Protein AF-A0A6I1VVG8-F1 (afdb_monomer_lite)

Sequence (39 aa):
EEGGSVTLAALSCGYESTSAFIAAFKKMFGFTPGELFRQ

Radius of gyration: 9.5 Å; chains: 1; bounding box: 14×21×27 Å

Foldseek 3Di:
DPVVVLQVVCVVVVHPGSVVVQVVCCVVPVDGVVVVVVD

Structure (mmCIF, N/CA/C/O backbone):
data_AF-A0A6I1VVG8-F1
#
_entry.id   AF-A0A6I1VVG8-F1
#
loop_
_atom_site.group_PDB
_atom_site.id
_atom_site.type_symbol
_atom_site.label_atom_id
_atom_site.label_alt_id
_atom_site.label_comp_id
_atom_site.label_asym_id
_atom_site.label_entity_id
_atom_site.label_seq_id
_atom_site.pdbx_PDB_ins_code
_atom_site.Cartn_x
_atom_site.Cartn_y
_atom_site.Cartn_z
_atom_site.occupancy
_atom_site.B_iso_or_equiv
_atom_site.auth_seq_id
_atom_site.auth_comp_id
_atom_site.auth_asym_id
_atom_site.auth_atom_id
_atom_site.pdbx_PDB_model_num
ATOM 1 N N . GLU A 1 1 ? -5.949 -14.237 12.646 1.00 48.59 1 GLU A N 1
ATOM 2 C CA . GLU A 1 1 ? -6.163 -14.571 11.216 1.00 48.59 1 GLU A CA 1
ATOM 3 C C . GLU A 1 1 ? -6.100 -13.286 10.385 1.00 48.59 1 GLU A C 1
ATOM 5 O O . GLU A 1 1 ? -7.122 -12.713 10.055 1.00 48.59 1 GLU A O 1
ATOM 10 N N . GLU A 1 2 ? -4.909 -12.745 10.118 1.00 55.50 2 GLU A N 1
ATOM 11 C CA . GLU A 1 2 ? -4.780 -11.354 9.614 1.00 55.50 2 GLU A CA 1
ATOM 12 C C . GLU A 1 2 ? -4.136 -11.275 8.220 1.00 55.50 2 GLU A C 1
ATOM 14 O O . GLU A 1 2 ? -4.372 -10.339 7.458 1.00 55.50 2 GLU A O 1
ATOM 19 N N . GLY A 1 3 ? -3.389 -12.311 7.822 1.00 56.19 3 GLY A N 1
ATOM 20 C CA . GLY A 1 3 ? -2.787 -12.409 6.487 1.00 56.19 3 GLY A CA 1
ATOM 21 C C . GLY A 1 3 ? -3.805 -12.573 5.349 1.00 56.19 3 GLY A C 1
ATOM 22 O O . GLY A 1 3 ? -3.483 -12.293 4.192 1.00 56.19 3 GLY A O 1
ATOM 23 N N . GLY A 1 4 ? -5.038 -12.987 5.665 1.00 60.81 4 GLY A N 1
ATOM 24 C CA . GLY A 1 4 ? -6.110 -13.160 4.683 1.00 60.81 4 GLY A CA 1
ATOM 25 C C . GLY A 1 4 ? -6.539 -11.837 4.050 1.00 60.81 4 GLY A C 1
ATOM 26 O O . GLY A 1 4 ? -6.567 -11.728 2.827 1.00 60.81 4 GLY A O 1
ATOM 27 N N . SER A 1 5 ? -6.783 -10.805 4.863 1.00 73.81 5 SER A N 1
ATOM 28 C CA . SER A 1 5 ? -7.317 -9.518 4.394 1.00 73.81 5 SER A CA 1
ATOM 29 C C . SER A 1 5 ? -6.353 -8.766 3.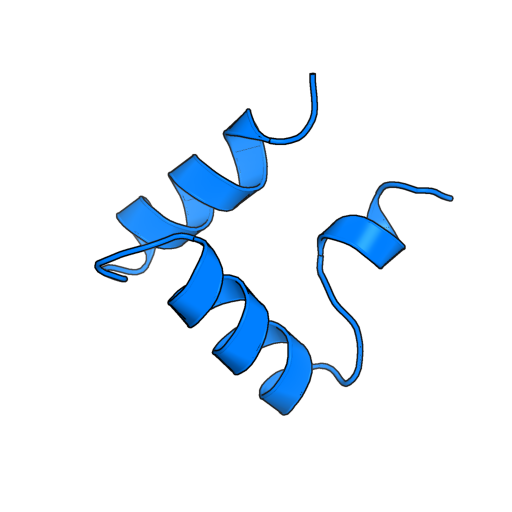477 1.00 73.81 5 SER A C 1
ATOM 31 O O . SER A 1 5 ? -6.769 -8.237 2.450 1.00 73.81 5 SER A O 1
ATOM 33 N N . VAL A 1 6 ? -5.054 -8.754 3.797 1.00 70.44 6 VAL A N 1
ATOM 34 C CA . VAL A 1 6 ? -4.040 -8.069 2.970 1.00 70.44 6 VAL A CA 1
ATOM 35 C C . VAL A 1 6 ? -3.786 -8.786 1.647 1.00 70.44 6 VAL A C 1
ATOM 37 O O . VAL A 1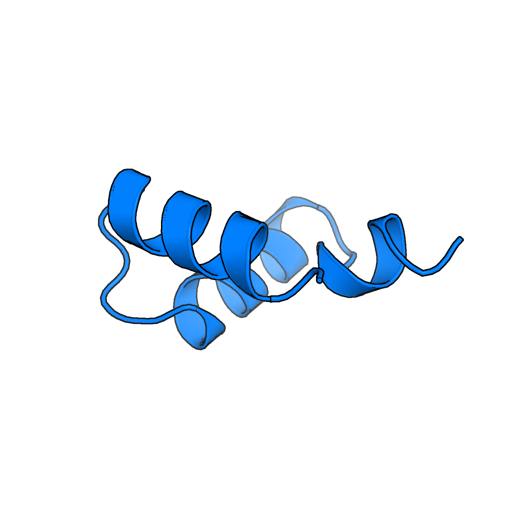 6 ? -3.571 -8.134 0.629 1.00 70.44 6 VAL A O 1
ATOM 40 N N . THR A 1 7 ? -3.853 -10.118 1.641 1.00 79.19 7 THR A N 1
ATOM 41 C CA . THR A 1 7 ? -3.675 -10.921 0.423 1.00 79.19 7 THR A CA 1
ATOM 42 C C . THR A 1 7 ? -4.870 -10.753 -0.510 1.00 79.19 7 THR A C 1
ATOM 44 O O . THR A 1 7 ? -4.696 -10.545 -1.709 1.00 79.19 7 THR A O 1
ATOM 47 N N . LEU A 1 8 ? -6.085 -10.758 0.041 1.00 78.81 8 LEU A N 1
ATOM 48 C CA . LEU A 1 8 ? -7.310 -10.557 -0.731 1.00 78.81 8 LEU A CA 1
ATOM 49 C C . LEU A 1 8 ? -7.411 -9.123 -1.275 1.00 78.81 8 LEU A C 1
ATOM 51 O O . LEU A 1 8 ? -7.790 -8.931 -2.428 1.00 78.81 8 LEU A O 1
ATOM 55 N N . ALA A 1 9 ? -6.998 -8.124 -0.487 1.00 80.25 9 ALA A N 1
ATOM 56 C CA . ALA A 1 9 ? -6.899 -6.736 -0.936 1.00 80.25 9 ALA A CA 1
ATOM 57 C C . ALA A 1 9 ? -5.869 -6.565 -2.066 1.00 80.25 9 ALA A C 1
ATOM 59 O O . ALA A 1 9 ? -6.162 -5.905 -3.061 1.00 80.25 9 ALA A O 1
ATOM 60 N N . ALA A 1 10 ? -4.698 -7.205 -1.954 1.00 83.19 10 ALA A N 1
ATOM 61 C CA . ALA A 1 10 ? -3.671 -7.173 -2.995 1.00 83.19 10 ALA A CA 1
ATOM 62 C C . ALA A 1 10 ? -4.181 -7.756 -4.323 1.00 83.19 10 ALA A C 1
ATOM 64 O O . ALA A 1 10 ? -4.048 -7.110 -5.363 1.00 83.19 10 ALA A O 1
ATOM 65 N N . LEU A 1 11 ? -4.822 -8.929 -4.271 1.00 82.69 11 LEU A N 1
ATOM 66 C CA . LEU A 1 11 ? -5.404 -9.584 -5.446 1.00 82.69 11 LEU A CA 1
ATOM 67 C C . LEU A 1 11 ? -6.534 -8.751 -6.066 1.00 82.69 11 LEU A C 1
ATOM 69 O O . LEU A 1 11 ? -6.579 -8.593 -7.283 1.00 82.69 11 LEU A O 1
ATOM 73 N N . SER A 1 12 ? -7.409 -8.166 -5.243 1.00 80.38 12 SER A N 1
ATOM 74 C CA . SER A 1 12 ? -8.514 -7.313 -5.707 1.00 80.38 12 SER A CA 1
ATOM 75 C C . SER A 1 12 ? -8.023 -6.027 -6.386 1.00 80.38 12 SER A C 1
ATOM 77 O O . SER A 1 12 ? -8.600 -5.574 -7.372 1.00 80.38 12 SER A O 1
ATOM 79 N N . CYS A 1 13 ? -6.907 -5.463 -5.916 1.00 77.75 13 CYS A N 1
ATOM 80 C CA . CYS A 1 13 ? -6.263 -4.311 -6.549 1.00 77.75 13 CYS A CA 1
ATOM 81 C C . CYS A 1 13 ? -5.451 -4.662 -7.813 1.00 77.75 13 CYS A C 1
ATOM 83 O O . CYS A 1 13 ? -4.912 -3.752 -8.441 1.00 77.75 13 CYS A O 1
ATOM 85 N N . GLY A 1 14 ? -5.347 -5.943 -8.191 1.00 83.19 14 GLY A N 1
ATOM 86 C CA . GLY A 1 14 ? -4.597 -6.386 -9.371 1.00 83.19 14 GLY A CA 1
ATOM 87 C C . GLY A 1 14 ? -3.085 -6.494 -9.156 1.00 83.19 14 GLY A C 1
ATOM 88 O O . GLY A 1 14 ? -2.328 -6.506 -10.125 1.00 83.19 14 GLY A O 1
ATOM 89 N N . TYR A 1 15 ? -2.625 -6.565 -7.903 1.00 83.25 15 TYR A N 1
ATOM 90 C CA . TYR A 1 15 ? -1.216 -6.810 -7.608 1.00 83.25 15 TYR A CA 1
ATOM 91 C C . TYR A 1 15 ? -0.895 -8.303 -7.696 1.00 83.25 15 TYR A C 1
ATOM 93 O O . TYR A 1 15 ? -1.597 -9.140 -7.134 1.00 83.25 15 TYR A O 1
ATOM 101 N N . GLU A 1 16 ? 0.237 -8.619 -8.326 1.00 74.88 16 GLU A N 1
ATOM 102 C CA . GLU A 1 16 ? 0.757 -9.988 -8.461 1.00 74.88 16 GLU A CA 1
ATOM 103 C C . GLU A 1 16 ? 1.096 -10.648 -7.116 1.00 74.88 16 GLU A C 1
ATOM 105 O O . GLU A 1 16 ? 1.190 -11.869 -7.018 1.00 74.88 16 GLU A O 1
ATOM 110 N N . SER A 1 17 ? 1.333 -9.858 -6.066 1.00 76.44 17 SER A N 1
ATOM 111 C CA . SER A 1 17 ? 1.725 -10.368 -4.752 1.00 76.44 17 SER A CA 1
ATOM 112 C C . SER A 1 17 ? 1.462 -9.367 -3.632 1.00 76.44 17 SER A C 1
ATOM 114 O O . SER A 1 17 ?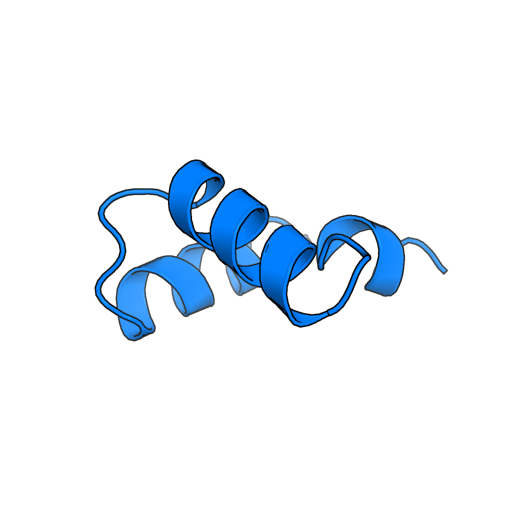 1.589 -8.150 -3.805 1.00 76.44 17 SER A O 1
ATOM 116 N N . THR A 1 18 ? 1.211 -9.897 -2.434 1.00 82.19 18 THR A N 1
ATOM 117 C CA . THR A 1 18 ? 0.989 -9.128 -1.200 1.00 82.19 18 THR A CA 1
ATOM 118 C C . THR A 1 18 ? 2.161 -8.200 -0.879 1.00 82.19 18 THR A C 1
ATOM 120 O O . THR A 1 18 ? 1.962 -7.079 -0.423 1.00 82.19 18 THR A O 1
ATOM 123 N N . SER A 1 19 ? 3.392 -8.618 -1.183 1.00 81.44 19 SER A N 1
ATOM 124 C CA . SER A 1 19 ? 4.609 -7.821 -0.986 1.00 81.44 19 SER A CA 1
ATOM 125 C C . SER A 1 19 ? 4.617 -6.532 -1.817 1.00 81.44 19 SER A C 1
ATOM 127 O O . SER A 1 19 ? 4.989 -5.475 -1.307 1.00 81.44 19 SER A O 1
ATOM 129 N N . ALA A 1 20 ? 4.172 -6.597 -3.080 1.00 85.69 20 ALA A N 1
ATOM 130 C CA . ALA A 1 20 ? 4.094 -5.434 -3.967 1.00 85.69 20 ALA A CA 1
ATOM 131 C C . ALA A 1 20 ? 3.021 -4.446 -3.489 1.00 85.69 20 ALA A C 1
ATOM 133 O O . ALA A 1 20 ? 3.256 -3.237 -3.447 1.00 85.69 20 ALA A O 1
ATOM 134 N N . PHE A 1 21 ? 1.884 -4.979 -3.038 1.00 85.12 21 PHE A N 1
ATOM 135 C CA . PHE A 1 21 ? 0.823 -4.195 -2.419 1.00 85.12 21 PHE A CA 1
ATOM 136 C C . PHE A 1 21 ? 1.295 -3.501 -1.132 1.00 85.12 21 PHE A C 1
ATOM 138 O O . PHE A 1 21 ? 1.120 -2.295 -0.993 1.00 85.12 21 PHE A O 1
ATOM 145 N N . ILE A 1 22 ? 1.963 -4.217 -0.219 1.00 85.50 22 ILE A N 1
ATOM 146 C CA . ILE A 1 22 ? 2.481 -3.647 1.039 1.00 85.50 22 ILE A CA 1
ATOM 147 C C . ILE A 1 22 ? 3.513 -2.547 0.763 1.00 85.50 22 ILE A C 1
ATOM 149 O O . ILE A 1 22 ? 3.485 -1.506 1.419 1.00 85.50 22 ILE A O 1
ATOM 153 N N . ALA A 1 23 ? 4.404 -2.742 -0.214 1.00 86.94 23 ALA A N 1
ATOM 154 C CA . ALA A 1 23 ? 5.395 -1.737 -0.590 1.00 86.94 23 ALA A CA 1
ATOM 155 C C . ALA A 1 23 ? 4.742 -0.468 -1.166 1.00 86.94 23 ALA A C 1
ATOM 157 O O . ALA A 1 23 ? 5.098 0.643 -0.763 1.00 86.94 23 ALA A O 1
ATOM 158 N N . ALA A 1 24 ? 3.764 -0.621 -2.066 1.00 86.94 24 ALA A N 1
ATOM 159 C CA . ALA A 1 24 ? 3.014 0.499 -2.631 1.00 86.94 24 ALA A CA 1
ATOM 160 C C . ALA A 1 24 ? 2.187 1.228 -1.559 1.00 86.94 24 ALA A C 1
ATOM 162 O O . ALA A 1 24 ? 2.241 2.454 -1.472 1.00 86.94 24 ALA A O 1
ATOM 163 N N . PHE A 1 25 ? 1.499 0.478 -0.695 1.00 85.69 25 PHE A N 1
ATOM 164 C CA . PHE A 1 25 ? 0.712 1.012 0.413 1.00 85.69 25 PHE A CA 1
ATOM 165 C C . PHE A 1 25 ? 1.591 1.804 1.384 1.00 85.69 25 PHE A C 1
ATOM 167 O O . PHE A 1 25 ? 1.299 2.959 1.679 1.00 85.69 25 PHE A O 1
ATOM 174 N N . LYS A 1 26 ? 2.726 1.237 1.809 1.00 86.38 26 LYS A N 1
ATOM 175 C CA . LYS A 1 26 ? 3.676 1.930 2.687 1.00 86.38 26 LYS A CA 1
ATOM 176 C C . LYS A 1 26 ? 4.211 3.209 2.050 1.00 86.38 26 LYS A C 1
ATOM 178 O O . LYS A 1 26 ? 4.376 4.207 2.739 1.00 86.38 26 LYS A O 1
ATOM 183 N N . LYS A 1 27 ? 4.468 3.205 0.740 1.00 86.69 27 LYS A N 1
ATOM 184 C CA . LYS A 1 27 ? 4.932 4.399 0.021 1.00 86.69 27 LYS A CA 1
ATOM 185 C C . LYS A 1 27 ? 3.861 5.494 -0.054 1.00 86.69 27 LYS A C 1
ATOM 187 O O . LYS A 1 27 ? 4.211 6.667 -0.085 1.00 86.69 27 LYS A O 1
ATOM 192 N N . MET A 1 28 ? 2.586 5.113 -0.083 1.00 85.75 28 MET A N 1
ATOM 193 C CA . MET A 1 28 ? 1.456 6.033 -0.218 1.00 85.75 28 MET A CA 1
ATOM 194 C C . MET A 1 28 ? 0.965 6.573 1.136 1.00 85.75 28 MET A C 1
ATOM 196 O O . MET A 1 28 ? 0.655 7.755 1.238 1.00 85.75 28 MET A O 1
ATOM 200 N N . PHE A 1 29 ? 0.939 5.732 2.174 1.00 84.56 29 PHE A N 1
ATOM 201 C CA . PHE A 1 29 ? 0.407 6.060 3.505 1.00 84.56 29 PHE A CA 1
ATOM 202 C C . PHE A 1 29 ? 1.486 6.279 4.578 1.00 84.56 29 PHE A C 1
ATOM 204 O O . PHE A 1 29 ? 1.199 6.825 5.637 1.00 84.56 29 PHE A O 1
ATOM 211 N N . GLY A 1 30 ? 2.731 5.869 4.32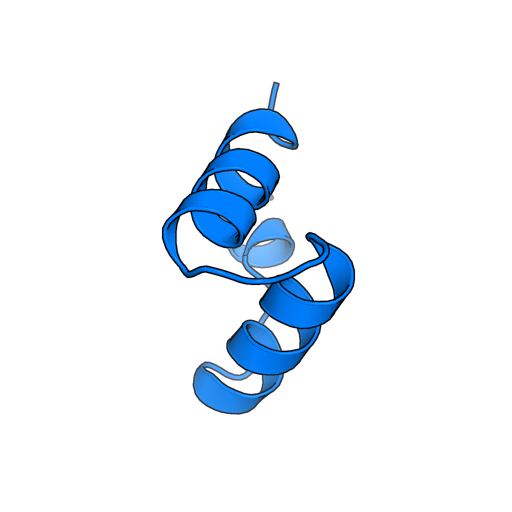5 1.00 86.81 30 GLY A N 1
ATOM 212 C CA . GLY A 1 30 ? 3.852 5.993 5.265 1.00 86.81 30 GLY A CA 1
ATOM 213 C C . GLY A 1 30 ? 3.980 4.847 6.277 1.00 86.81 30 GLY A C 1
ATOM 214 O O . GLY A 1 30 ? 5.026 4.719 6.909 1.00 86.81 30 GLY A O 1
ATOM 215 N N . PHE A 1 31 ? 2.978 3.973 6.395 1.00 82.06 31 PHE A N 1
ATOM 216 C CA . PHE A 1 31 ? 2.963 2.809 7.294 1.00 82.06 31 PHE A CA 1
ATOM 217 C C . PHE A 1 31 ? 2.438 1.565 6.569 1.00 82.06 31 PHE A C 1
ATOM 219 O O . PHE A 1 31 ? 1.787 1.667 5.528 1.00 82.06 31 PHE A O 1
ATOM 226 N N . THR A 1 32 ? 2.742 0.371 7.082 1.00 83.00 32 THR A N 1
ATOM 227 C CA . THR A 1 32 ? 2.235 -0.881 6.496 1.00 83.00 32 THR A CA 1
ATOM 228 C C . THR A 1 32 ? 0.843 -1.227 7.033 1.00 83.00 32 THR A C 1
ATOM 230 O O . THR A 1 32 ? 0.543 -0.918 8.187 1.00 83.00 32 THR A O 1
ATOM 233 N N . PRO A 1 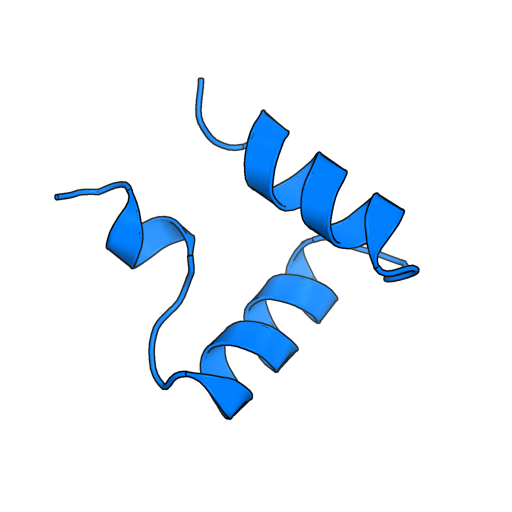33 ? -0.017 -1.917 6.257 1.00 74.62 33 PRO A N 1
ATOM 234 C CA . PRO A 1 33 ? -1.309 -2.365 6.772 1.00 74.62 33 PRO A CA 1
ATOM 235 C C . PRO A 1 33 ? -1.130 -3.300 7.981 1.00 74.62 33 PRO A C 1
ATOM 237 O O . PRO A 1 33 ? -1.915 -3.237 8.914 1.00 74.62 33 PRO A O 1
ATOM 240 N N . GLY A 1 34 ? -0.052 -4.093 8.028 1.00 76.50 34 GLY A N 1
ATOM 241 C CA . GLY A 1 34 ? 0.269 -4.940 9.182 1.00 76.50 34 GLY A CA 1
ATOM 242 C C . GLY A 1 34 ? 0.567 -4.174 10.479 1.00 76.50 34 GLY A C 1
ATOM 243 O O . GLY A 1 34 ? 0.280 -4.693 11.549 1.00 76.50 34 GLY A O 1
ATOM 244 N N . GLU A 1 35 ? 1.092 -2.945 10.416 1.00 76.25 35 GLU A N 1
ATOM 245 C CA . GLU A 1 35 ? 1.240 -2.080 11.602 1.00 76.25 35 GLU A CA 1
ATOM 246 C C . GLU A 1 35 ? -0.105 -1.540 12.100 1.00 76.25 35 GLU A C 1
ATOM 248 O O . GLU A 1 35 ? -0.284 -1.365 13.300 1.00 76.25 35 GLU A O 1
ATOM 253 N N . LEU A 1 36 ? -1.054 -1.311 11.188 1.00 69.81 36 LEU A N 1
ATOM 254 C CA . LEU A 1 36 ? -2.402 -0.824 11.494 1.00 69.81 36 LEU A CA 1
ATOM 255 C C . LEU A 1 36 ? -3.224 -1.846 12.289 1.00 69.81 36 LEU A C 1
ATOM 257 O O . LEU A 1 36 ? -3.978 -1.461 13.172 1.00 69.81 36 LEU A O 1
ATOM 261 N N . PHE A 1 37 ? -3.069 -3.134 11.971 1.00 67.19 37 PHE A N 1
ATOM 262 C CA . PHE A 1 37 ? -3.794 -4.225 12.633 1.00 67.19 37 PHE A CA 1
ATOM 263 C C . PHE A 1 37 ? -3.113 -4.738 13.910 1.00 67.19 37 PHE A C 1
ATOM 265 O O . PHE A 1 37 ? -3.741 -5.458 14.676 1.00 67.19 37 PHE A O 1
ATOM 272 N N . ARG A 1 38 ? -1.843 -4.378 14.156 1.00 63.94 38 ARG A N 1
ATOM 273 C CA . ARG A 1 38 ? -1.088 -4.816 15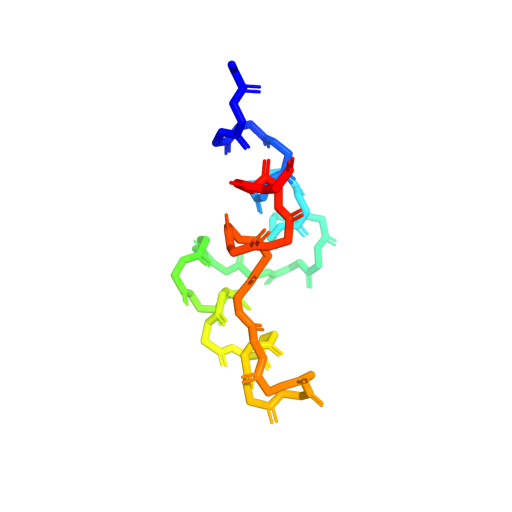.345 1.00 63.94 38 ARG A CA 1
ATOM 274 C C . ARG A 1 38 ? -1.256 -3.888 16.563 1.00 63.94 38 ARG A C 1
ATOM 276 O O . ARG A 1 38 ? -0.512 -4.046 17.531 1.00 63.94 38 ARG A O 1
ATOM 283 N N . GLN A 1 39 ? -2.185 -2.931 16.505 1.00 52.88 39 GLN A N 1
ATOM 284 C CA . GLN A 1 39 ? -2.649 -2.108 17.633 1.00 52.88 39 GLN A CA 1
ATOM 285 C C . GLN A 1 39 ? -4.030 -2.572 18.083 1.00 52.88 39 GLN A C 1
ATOM 287 O O . GLN A 1 39 ? -4.246 -2.598 19.313 1.00 52.88 39 GLN A O 1
#

Secondary structure (DSSP, 8-state):
--HHHHHHHHHHTT-S-HHHHHHHHHHHHSS-HHHHHT-

pLDDT: mean 76.96, std 10.27, range [48.59, 86.94]